Protein AF-A0A6A4H0E1-F1 (afdb_monomer_lite)

Sequence (104 aa):
MNYLGFGNAKPEGHKAHGHLGHFPYMIDLSNRTADVPGDGDTDIVYTRAEDVGRFVAAATQLKVWEEYNDMAGEAMTINQAIRLCEDVCGECQTFCFPYFGNLI

InterPro domains:
  IPR036291 NAD(P)-binding domain superfamily [SSF51735] (33-91)

Organism: NCBI:txid1447944

Radius of gyration: 16.06 Å; chains: 1; bounding box: 36×30×42 Å

Foldseek 3Di:
DADAQQDDPDVVRCCVVPPDDRCHDAADLPQLEGEAEAPQFDKDFYDYPVNVVVQVVVQVVDPDRDPDDDDGDDIGTSVVVSVVSCVVRNHGHYDYDDDPDPDD

Structure (mmCIF, N/CA/C/O backbone):
data_AF-A0A6A4H0E1-F1
#
_entry.id   AF-A0A6A4H0E1-F1
#
loop_
_atom_site.group_PDB
_atom_site.id
_atom_site.type_symbol
_atom_site.label_atom_id
_atom_site.label_alt_id
_atom_site.label_comp_id
_atom_site.label_asym_id
_atom_site.label_entity_id
_atom_site.label_seq_id
_atom_site.pdbx_PDB_ins_code
_atom_site.Cartn_x
_atom_site.Cartn_y
_atom_site.Cartn_z
_atom_site.occupancy
_atom_site.B_iso_or_equiv
_atom_site.auth_seq_id
_atom_site.auth_comp_id
_atom_site.auth_asym_id
_atom_site.auth_atom_id
_atom_site.pdbx_PDB_model_num
ATOM 1 N N . MET A 1 1 ? -2.916 3.618 -7.838 1.00 32.16 1 MET A N 1
ATOM 2 C CA . MET A 1 1 ? -2.446 4.465 -6.716 1.00 32.16 1 MET A CA 1
ATOM 3 C C . MET A 1 1 ? -1.836 3.538 -5.684 1.00 32.16 1 MET A C 1
ATOM 5 O O . MET A 1 1 ? -2.567 2.749 -5.108 1.00 32.16 1 MET A O 1
ATOM 9 N N . ASN A 1 2 ? -0.513 3.565 -5.511 1.00 32.53 2 ASN A N 1
ATOM 10 C CA . ASN A 1 2 ? 0.150 2.756 -4.488 1.00 32.53 2 ASN A CA 1
ATOM 11 C C . ASN A 1 2 ? 0.042 3.499 -3.155 1.00 32.53 2 ASN A C 1
ATOM 13 O O . ASN A 1 2 ? 0.706 4.517 -2.961 1.00 32.53 2 ASN A O 1
ATOM 17 N N . TYR A 1 3 ? -0.830 3.029 -2.266 1.00 44.12 3 TYR A N 1
ATOM 18 C CA . TYR A 1 3 ? -0.955 3.594 -0.928 1.00 44.12 3 TYR A CA 1
ATOM 19 C C . TYR A 1 3 ? 0.211 3.111 -0.063 1.00 44.12 3 TYR A C 1
ATOM 21 O O . TYR A 1 3 ? 0.369 1.917 0.188 1.00 44.12 3 TYR A O 1
ATOM 29 N N . LEU A 1 4 ? 1.043 4.051 0.387 1.00 46.22 4 LEU A N 1
ATOM 30 C CA . LEU A 1 4 ? 2.044 3.803 1.420 1.00 46.22 4 LEU A CA 1
ATOM 31 C C . LEU A 1 4 ? 1.310 3.514 2.732 1.00 46.22 4 LEU A C 1
ATOM 33 O O . LEU A 1 4 ? 0.853 4.426 3.417 1.00 46.22 4 LEU A O 1
ATOM 37 N N . GLY A 1 5 ? 1.173 2.232 3.066 1.00 49.41 5 GLY A N 1
ATOM 38 C CA . GLY A 1 5 ? 0.723 1.811 4.385 1.00 49.41 5 GLY A CA 1
ATOM 39 C C . GLY A 1 5 ? 1.760 2.213 5.430 1.00 49.41 5 GLY A C 1
ATOM 40 O O . GLY A 1 5 ? 2.816 1.589 5.539 1.00 49.41 5 GLY A O 1
ATOM 41 N N . PHE A 1 6 ? 1.476 3.260 6.202 1.00 51.59 6 PHE A N 1
ATOM 42 C CA . PHE A 1 6 ? 2.237 3.574 7.406 1.00 51.59 6 PHE A CA 1
ATOM 43 C C . PHE A 1 6 ? 1.927 2.493 8.446 1.00 51.59 6 PHE A C 1
ATOM 45 O O . PHE A 1 6 ? 0.848 2.476 9.024 1.00 51.59 6 PHE A O 1
ATOM 52 N N . GLY A 1 7 ? 2.840 1.544 8.652 1.00 50.94 7 GLY A N 1
ATOM 53 C CA . GLY A 1 7 ? 2.549 0.409 9.529 1.00 50.94 7 GLY A CA 1
ATOM 54 C C . GLY A 1 7 ? 3.749 -0.491 9.767 1.00 50.94 7 GLY A C 1
ATOM 55 O O . GLY A 1 7 ? 3.735 -1.663 9.408 1.00 50.94 7 GLY A O 1
ATOM 56 N N . ASN A 1 8 ? 4.817 0.043 10.362 1.00 50.94 8 ASN A N 1
ATOM 57 C CA . ASN A 1 8 ? 5.912 -0.798 10.838 1.00 50.94 8 ASN A CA 1
ATOM 58 C C . ASN A 1 8 ? 5.669 -1.168 12.307 1.00 50.94 8 ASN A C 1
ATOM 60 O O . ASN A 1 8 ? 5.915 -0.358 13.198 1.00 50.94 8 ASN A O 1
ATOM 64 N N . ALA A 1 9 ? 5.211 -2.401 12.543 1.00 51.28 9 ALA A N 1
ATOM 65 C CA . ALA A 1 9 ? 4.877 -2.927 13.871 1.00 51.28 9 ALA A CA 1
ATOM 66 C C . ALA A 1 9 ? 6.096 -3.196 14.779 1.00 51.28 9 ALA A C 1
ATOM 68 O O . ALA A 1 9 ? 5.937 -3.609 15.928 1.00 51.28 9 ALA A O 1
ATOM 69 N N . LYS A 1 10 ? 7.329 -3.009 14.287 1.00 55.59 10 LYS A N 1
ATOM 70 C CA . LYS A 1 10 ? 8.532 -3.176 15.113 1.00 55.59 10 LYS A CA 1
ATOM 71 C C . LYS A 1 10 ? 8.658 -2.030 16.126 1.00 55.59 10 LYS A C 1
ATOM 73 O O . LYS A 1 10 ? 8.292 -0.897 15.803 1.00 55.59 10 LYS A O 1
ATOM 78 N N . PRO A 1 11 ? 9.262 -2.275 17.307 1.00 56.75 11 PRO A N 1
ATOM 79 C CA . PRO A 1 11 ? 9.717 -1.194 18.175 1.00 56.75 11 PRO A CA 1
ATOM 80 C C . PRO A 1 11 ? 10.573 -0.220 17.361 1.00 56.75 11 PRO A C 1
ATOM 82 O O . PRO A 1 11 ? 11.450 -0.652 16.614 1.00 56.75 11 PRO A O 1
ATOM 85 N N . GLU A 1 12 ? 10.289 1.079 17.466 1.00 63.50 12 GLU A N 1
ATOM 86 C CA . GLU A 1 12 ? 10.940 2.133 16.672 1.00 63.50 12 GLU A CA 1
ATOM 87 C C . GLU A 1 12 ? 10.679 2.090 15.155 1.00 63.50 12 GLU A C 1
ATOM 89 O O . GLU A 1 12 ? 11.351 2.782 14.394 1.00 63.50 12 GLU A O 1
ATOM 94 N N . GLY A 1 13 ? 9.690 1.324 14.687 1.00 60.84 13 GLY A N 1
ATOM 95 C CA . GLY A 1 13 ? 9.383 1.188 13.263 1.00 60.84 13 GLY A CA 1
ATOM 96 C C . GLY A 1 13 ? 9.053 2.510 12.562 1.00 60.84 13 GLY A C 1
ATOM 97 O O . GLY A 1 13 ? 9.368 2.681 11.384 1.00 60.84 13 GLY A O 1
ATOM 98 N N . HIS A 1 14 ? 8.518 3.474 13.314 1.00 60.09 14 HIS A N 1
ATOM 99 C CA . HIS A 1 14 ? 8.282 4.851 12.882 1.00 60.09 14 HIS A CA 1
ATOM 100 C C . HIS A 1 14 ? 9.566 5.582 12.446 1.00 60.09 14 HIS A C 1
ATOM 102 O O . HIS A 1 14 ? 9.503 6.441 11.570 1.00 60.09 14 HIS A O 1
ATOM 108 N N . LYS A 1 15 ? 10.747 5.216 12.977 1.00 64.62 15 LYS A N 1
ATOM 109 C CA . LYS A 1 15 ? 12.033 5.826 12.589 1.00 64.62 15 LYS A CA 1
ATOM 110 C C . LYS A 1 15 ? 12.400 5.574 11.132 1.00 64.62 15 LYS A C 1
ATOM 112 O O . LYS A 1 15 ? 13.141 6.369 10.561 1.00 64.62 15 LYS A O 1
ATOM 117 N N . ALA A 1 16 ? 11.870 4.513 10.517 1.00 62.88 16 ALA A N 1
ATOM 118 C CA . ALA A 1 16 ? 12.045 4.270 9.085 1.00 62.88 16 ALA A CA 1
ATOM 119 C C . ALA A 1 16 ? 11.481 5.419 8.229 1.00 62.88 16 ALA A C 1
ATOM 121 O O . ALA A 1 16 ? 11.934 5.621 7.107 1.00 62.88 16 ALA A O 1
ATOM 122 N N . HIS A 1 17 ? 10.540 6.199 8.769 1.00 60.97 17 HIS A N 1
ATOM 123 C CA . HIS A 1 17 ? 9.950 7.357 8.102 1.00 60.97 17 HIS A CA 1
ATOM 124 C C . HIS A 1 17 ? 10.600 8.695 8.515 1.00 60.97 17 HIS A C 1
ATOM 126 O O . HIS A 1 17 ? 10.171 9.760 8.072 1.00 60.97 17 HIS A O 1
ATOM 132 N N . GLY A 1 18 ? 11.663 8.674 9.330 1.00 68.88 18 GLY A N 1
ATOM 133 C CA . GLY A 1 18 ? 12.388 9.875 9.749 1.00 68.88 18 GLY A CA 1
ATOM 134 C C . GLY A 1 18 ? 11.501 10.870 10.508 1.00 68.88 18 GLY A C 1
ATOM 135 O O . GLY A 1 18 ? 11.004 10.558 11.584 1.00 68.88 18 GLY A O 1
ATOM 136 N N . HIS A 1 19 ? 11.329 12.075 9.950 1.00 67.06 19 HIS A N 1
ATOM 137 C CA . HIS A 1 19 ? 10.484 13.144 10.511 1.00 67.06 19 HIS A CA 1
ATOM 138 C C . HIS A 1 19 ? 9.031 13.111 10.005 1.00 67.06 19 HIS A C 1
ATOM 140 O O . HIS A 1 19 ? 8.259 14.020 10.308 1.00 67.06 19 HIS A O 1
ATOM 146 N N . LEU A 1 20 ? 8.647 12.107 9.213 1.00 60.97 20 LEU A N 1
ATOM 147 C CA . LEU A 1 20 ? 7.255 11.925 8.814 1.00 60.97 20 LEU A CA 1
ATOM 148 C C . LEU A 1 20 ? 6.496 11.319 9.998 1.00 60.97 20 LEU A C 1
ATOM 150 O O . LEU A 1 20 ? 6.800 10.210 10.442 1.00 60.97 20 LEU A O 1
ATOM 154 N N . GLY A 1 21 ? 5.536 12.075 10.532 1.00 61.59 21 GLY A N 1
ATOM 155 C CA . GLY A 1 21 ? 4.679 11.618 11.622 1.00 61.59 21 GLY A CA 1
ATOM 156 C C . GLY A 1 21 ? 3.919 10.341 11.255 1.00 61.59 21 GLY A C 1
ATOM 157 O O . GLY A 1 21 ? 3.667 10.066 10.082 1.00 61.59 21 GLY A O 1
ATOM 158 N N . HIS A 1 22 ? 3.550 9.555 12.268 1.00 65.25 22 HIS A N 1
ATOM 159 C CA . HIS A 1 22 ? 2.650 8.422 12.076 1.00 65.25 22 HIS A CA 1
ATOM 160 C C . HIS A 1 22 ? 1.317 8.935 11.519 1.00 65.25 22 HIS A C 1
ATOM 162 O O . HIS A 1 22 ? 0.637 9.717 12.182 1.00 65.25 22 HIS A O 1
ATOM 168 N N . PHE A 1 23 ? 0.970 8.516 10.303 1.00 68.44 23 PHE A N 1
ATOM 169 C CA . PHE A 1 23 ? -0.236 8.957 9.612 1.00 68.44 23 PHE A CA 1
ATOM 170 C C . PHE A 1 23 ? -1.034 7.737 9.135 1.00 68.44 23 PHE A C 1
ATOM 172 O O . PHE A 1 23 ? -0.853 7.278 8.006 1.00 68.44 23 PHE A O 1
ATOM 179 N N . PRO A 1 24 ? -1.871 7.150 10.003 1.00 70.25 24 PRO A N 1
ATOM 180 C CA . PRO A 1 24 ? -2.734 6.051 9.609 1.00 70.25 24 PRO A CA 1
ATOM 181 C C . PRO A 1 24 ? -3.828 6.618 8.703 1.00 70.25 24 PRO A C 1
ATOM 183 O O . PRO A 1 24 ? -4.644 7.420 9.140 1.00 70.25 24 PRO A O 1
ATOM 186 N N . TYR A 1 25 ? -3.789 6.269 7.416 1.00 72.25 25 TYR A N 1
ATOM 187 C CA . TYR A 1 25 ? -4.620 6.951 6.423 1.00 72.25 25 TYR A CA 1
ATOM 188 C C . TYR A 1 25 ? -6.072 6.466 6.390 1.00 72.25 25 TYR A C 1
ATOM 190 O O . TYR A 1 25 ? -6.985 7.276 6.334 1.00 72.25 25 TYR A O 1
ATOM 198 N N . MET A 1 26 ? -6.276 5.147 6.385 1.00 80.88 26 MET A N 1
ATOM 199 C CA . MET A 1 26 ? -7.612 4.533 6.344 1.00 80.88 26 MET A CA 1
ATOM 200 C C . MET A 1 26 ? -7.832 3.548 7.483 1.00 80.88 26 MET A C 1
ATOM 202 O O . MET A 1 26 ? -8.960 3.366 7.908 1.00 80.88 26 MET A O 1
ATOM 206 N N . ILE A 1 27 ? -6.784 2.879 7.966 1.00 81.81 27 ILE A N 1
ATOM 207 C CA . ILE A 1 27 ? -6.889 1.920 9.066 1.00 81.81 27 ILE A CA 1
ATOM 208 C C . ILE A 1 27 ? -5.769 2.229 10.054 1.00 81.81 27 ILE A C 1
ATOM 210 O O . ILE A 1 27 ? -4.587 2.098 9.731 1.00 81.81 27 ILE A O 1
ATOM 214 N N . ASP A 1 28 ? -6.146 2.650 11.256 1.00 81.75 28 ASP A N 1
ATOM 215 C CA . ASP A 1 28 ? -5.256 2.794 12.398 1.00 81.75 28 ASP A CA 1
ATOM 216 C C . ASP A 1 28 ? -5.353 1.542 13.268 1.00 81.75 28 ASP A C 1
ATOM 218 O O . ASP A 1 28 ? -6.230 1.409 14.121 1.00 81.75 28 ASP A O 1
ATOM 222 N N . LEU A 1 29 ? -4.418 0.615 13.071 1.00 77.06 29 LEU A N 1
ATOM 223 C CA . LEU A 1 29 ? -4.347 -0.616 13.859 1.00 77.06 29 LEU A CA 1
ATOM 224 C C . LEU A 1 29 ? -4.030 -0.365 15.343 1.00 77.06 29 LEU A C 1
ATOM 226 O O . LEU A 1 29 ? -4.373 -1.194 16.185 1.00 77.06 29 LEU A O 1
ATOM 230 N N . SER A 1 30 ? -3.381 0.757 15.679 1.00 77.00 30 SER A N 1
ATOM 231 C CA . SER A 1 30 ? -3.003 1.071 17.065 1.00 77.00 30 SER A CA 1
ATOM 232 C C . SER A 1 30 ? -4.216 1.519 17.871 1.00 77.00 30 SER A C 1
ATOM 234 O O . SER A 1 30 ? -4.408 1.074 19.002 1.00 77.00 30 SER A O 1
ATOM 236 N N . ASN A 1 31 ? -5.042 2.374 17.267 1.00 80.31 31 ASN A N 1
ATOM 237 C CA . ASN A 1 31 ? -6.277 2.871 17.872 1.00 80.31 31 ASN A CA 1
ATOM 238 C C . ASN A 1 31 ? -7.500 2.005 17.543 1.00 80.31 31 ASN A C 1
ATOM 240 O O . ASN A 1 31 ? -8.563 2.221 18.119 1.00 80.31 31 ASN A O 1
ATOM 244 N N . ARG A 1 32 ? -7.341 1.009 16.660 1.00 82.56 32 ARG A N 1
ATOM 245 C CA . ARG A 1 32 ? -8.410 0.147 16.137 1.00 82.56 32 ARG A CA 1
ATOM 246 C C . ARG A 1 32 ? -9.537 0.966 15.526 1.00 82.56 32 ARG A C 1
ATOM 248 O O . ARG A 1 32 ? -10.706 0.724 15.808 1.00 82.56 32 ARG A O 1
ATOM 255 N N . THR A 1 33 ? -9.177 1.951 14.712 1.00 84.88 33 THR A N 1
ATOM 256 C CA . THR A 1 33 ? -10.135 2.798 14.000 1.00 84.88 33 THR A CA 1
ATOM 257 C C . THR A 1 33 ? -9.950 2.668 12.498 1.00 84.88 33 THR A C 1
ATOM 259 O O . THR A 1 33 ? -8.829 2.479 12.027 1.00 84.88 33 THR A O 1
ATOM 262 N N . ALA A 1 34 ? -11.032 2.782 11.736 1.00 86.62 34 ALA A N 1
ATOM 263 C CA . ALA A 1 34 ? -10.981 2.789 10.281 1.00 86.62 34 ALA A CA 1
ATOM 264 C C . ALA A 1 34 ? -11.814 3.933 9.699 1.00 86.62 34 ALA A C 1
ATOM 266 O O . ALA A 1 34 ? -12.979 4.085 10.055 1.00 86.62 34 ALA A O 1
ATOM 267 N N . ASP A 1 35 ? -11.227 4.690 8.777 1.00 87.12 35 ASP A N 1
ATOM 268 C CA . ASP A 1 35 ? -11.866 5.764 8.026 1.00 87.12 35 ASP A CA 1
ATOM 269 C C . ASP A 1 35 ? -12.227 5.243 6.627 1.00 87.12 35 ASP A C 1
ATOM 271 O O . ASP A 1 35 ? -11.356 4.978 5.792 1.00 87.12 35 ASP A O 1
ATOM 275 N N . VAL A 1 36 ? -13.526 5.071 6.369 1.00 88.75 36 VAL A N 1
ATOM 276 C CA . VAL A 1 36 ? -14.047 4.449 5.143 1.00 88.75 36 VAL A CA 1
ATOM 277 C C . VAL A 1 36 ? -14.576 5.521 4.182 1.00 88.75 36 VAL A C 1
ATOM 279 O O . VAL A 1 36 ? -15.598 6.150 4.476 1.00 88.75 36 VAL A O 1
ATOM 282 N N . PRO A 1 37 ? -13.923 5.754 3.027 1.00 84.31 37 PRO A N 1
ATOM 283 C CA . PRO A 1 37 ? -14.473 6.576 1.955 1.00 84.31 37 PRO A CA 1
ATOM 284 C C . PRO A 1 37 ? -15.681 5.899 1.296 1.00 84.31 37 PRO A C 1
ATOM 286 O O . PRO A 1 37 ? -15.577 4.784 0.784 1.00 84.31 37 PRO A O 1
ATOM 289 N N . GLY A 1 38 ? -16.813 6.604 1.236 1.00 87.75 38 GLY A N 1
ATOM 290 C CA . GLY A 1 38 ? -18.025 6.093 0.588 1.00 87.75 38 GLY A CA 1
ATOM 291 C C . GLY A 1 38 ? -18.641 4.910 1.342 1.00 87.75 38 GLY A C 1
ATOM 292 O O . GLY A 1 38 ? -18.838 4.990 2.553 1.00 87.75 38 GLY A O 1
ATOM 293 N N . ASP A 1 39 ? -18.978 3.838 0.620 1.00 90.50 39 ASP A N 1
ATOM 294 C CA . ASP A 1 39 ? -19.517 2.585 1.178 1.00 90.50 39 ASP A CA 1
ATOM 295 C C . ASP A 1 39 ? -18.435 1.535 1.495 1.00 90.50 39 ASP A C 1
ATOM 297 O O . ASP A 1 39 ? -18.713 0.539 2.162 1.00 90.50 39 ASP A O 1
ATOM 301 N N . GLY A 1 40 ? -17.192 1.771 1.062 1.00 89.94 40 GLY A N 1
ATOM 302 C CA . GLY A 1 40 ? -16.068 0.863 1.276 1.00 89.94 40 GLY A CA 1
ATOM 303 C C . GLY A 1 40 ? -1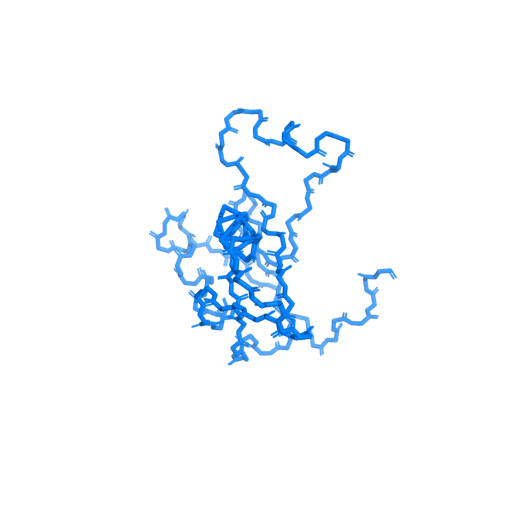6.078 -0.397 0.408 1.00 89.94 40 GLY A C 1
ATOM 304 O O . GLY A 1 40 ? -15.214 -1.243 0.632 1.00 89.94 40 GLY A O 1
ATOM 305 N N . ASP A 1 41 ? -16.991 -0.515 -0.565 1.00 93.94 41 ASP A N 1
ATOM 306 C CA . ASP A 1 41 ? -17.183 -1.711 -1.408 1.00 93.94 41 ASP A CA 1
ATOM 307 C C . ASP A 1 41 ? -16.483 -1.621 -2.775 1.00 93.94 41 ASP A C 1
ATOM 309 O O . ASP A 1 41 ? -16.526 -2.555 -3.575 1.00 93.94 41 ASP A O 1
ATOM 313 N N . THR A 1 42 ? -15.807 -0.505 -3.057 1.00 90.94 42 THR A N 1
ATOM 314 C CA . THR A 1 42 ? -14.961 -0.376 -4.251 1.00 90.94 42 THR A CA 1
ATOM 315 C C . THR A 1 42 ? -13.624 -1.084 -4.040 1.00 90.94 42 THR A C 1
ATOM 317 O O . THR A 1 42 ? -12.977 -0.897 -3.008 1.00 90.94 42 THR A O 1
ATOM 320 N N . ASP A 1 43 ? -13.187 -1.855 -5.038 1.00 90.62 43 ASP A N 1
ATOM 321 C CA . ASP A 1 43 ? -11.886 -2.523 -5.011 1.00 90.62 43 ASP A CA 1
ATOM 322 C C . ASP A 1 43 ? -10.725 -1.521 -5.015 1.00 90.62 43 ASP A C 1
ATOM 324 O O . ASP A 1 43 ? -10.662 -0.585 -5.819 1.00 90.62 43 ASP A O 1
ATOM 328 N N . ILE A 1 44 ? -9.765 -1.769 -4.128 1.00 88.12 44 ILE A N 1
ATOM 329 C CA . ILE A 1 44 ? -8.504 -1.047 -4.010 1.00 88.12 44 ILE A CA 1
ATOM 330 C C . ILE A 1 44 ? -7.361 -2.054 -4.119 1.00 88.12 44 ILE A C 1
ATOM 332 O O . ILE A 1 44 ? -7.426 -3.173 -3.614 1.00 88.12 44 ILE A O 1
ATOM 336 N N . VAL A 1 45 ? -6.288 -1.641 -4.790 1.00 90.00 45 VAL A N 1
ATOM 337 C CA . VAL A 1 45 ? -5.059 -2.427 -4.872 1.00 90.00 45 VAL A CA 1
ATOM 338 C C . VAL A 1 45 ? -4.127 -2.029 -3.730 1.00 90.00 45 VAL A C 1
ATOM 340 O O . VAL A 1 45 ? -3.618 -0.906 -3.688 1.00 90.00 45 VAL A O 1
ATOM 343 N N . TYR A 1 46 ? -3.882 -2.969 -2.823 1.00 85.50 46 TYR A N 1
ATOM 344 C CA . TYR A 1 46 ? -2.933 -2.850 -1.726 1.00 85.50 46 TYR A CA 1
ATOM 345 C C . TYR A 1 46 ? -1.605 -3.485 -2.125 1.00 85.50 46 TYR A C 1
ATOM 347 O O . TYR A 1 46 ? -1.511 -4.686 -2.377 1.00 85.50 46 TYR A O 1
ATOM 355 N N . THR A 1 47 ? -0.548 -2.679 -2.137 1.00 84.75 47 THR A N 1
ATOM 3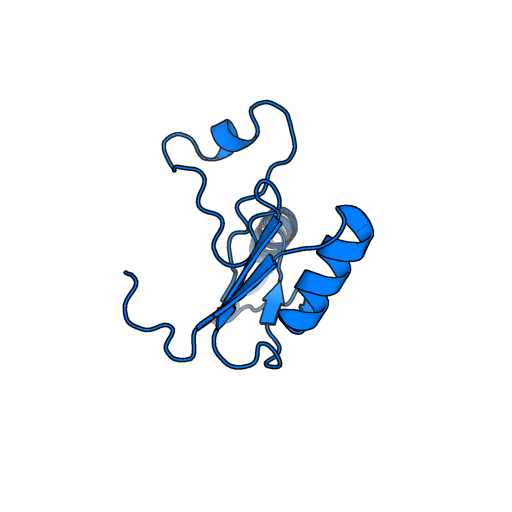56 C CA . THR A 1 47 ? 0.797 -3.139 -2.483 1.00 84.75 47 THR A CA 1
ATOM 357 C C . THR A 1 47 ? 1.742 -2.824 -1.339 1.00 84.75 47 THR A C 1
ATOM 359 O O . THR A 1 47 ? 1.882 -1.668 -0.938 1.00 84.75 47 THR A O 1
ATOM 362 N N . ARG A 1 48 ? 2.429 -3.844 -0.820 1.00 81.69 48 ARG A N 1
ATOM 363 C CA . ARG A 1 48 ? 3.470 -3.630 0.189 1.00 81.69 48 ARG A CA 1
ATOM 364 C C . ARG A 1 48 ? 4.669 -2.912 -0.423 1.00 81.69 48 ARG A C 1
ATOM 366 O O . ARG A 1 48 ? 5.046 -3.178 -1.566 1.00 81.69 48 ARG A O 1
ATOM 373 N N . ALA A 1 49 ? 5.313 -2.049 0.357 1.00 79.81 49 ALA A N 1
ATOM 374 C CA . ALA A 1 49 ? 6.456 -1.266 -0.107 1.00 79.81 49 ALA A CA 1
ATOM 375 C C . ALA A 1 49 ? 7.620 -2.151 -0.597 1.00 79.81 49 ALA A C 1
ATOM 377 O O . ALA A 1 49 ? 8.299 -1.808 -1.565 1.00 79.81 49 ALA A O 1
ATOM 378 N N . GLU A 1 50 ? 7.829 -3.317 0.017 1.00 82.00 50 GLU A N 1
ATOM 379 C CA . GLU A 1 50 ? 8.859 -4.272 -0.397 1.00 82.00 50 GLU A CA 1
ATOM 380 C C . GLU A 1 50 ? 8.583 -4.850 -1.788 1.00 82.00 50 GLU A C 1
ATOM 382 O O . GLU A 1 50 ? 9.516 -5.060 -2.565 1.00 82.00 50 GLU A O 1
ATOM 387 N N . ASP A 1 51 ? 7.312 -5.090 -2.115 1.00 86.38 51 ASP A N 1
ATOM 388 C CA . ASP A 1 51 ? 6.913 -5.616 -3.417 1.00 86.38 51 ASP A CA 1
ATOM 389 C C . ASP A 1 51 ? 7.047 -4.536 -4.505 1.00 86.38 51 ASP A C 1
ATOM 391 O O . ASP A 1 51 ? 7.509 -4.846 -5.603 1.00 86.38 51 ASP A O 1
ATOM 395 N N . VAL A 1 52 ? 6.802 -3.257 -4.176 1.00 87.00 52 VAL A N 1
ATOM 396 C CA . VAL A 1 52 ? 7.160 -2.121 -5.053 1.00 87.00 52 VAL A CA 1
ATOM 397 C C . VAL A 1 52 ? 8.669 -2.080 -5.300 1.00 87.00 52 VAL A C 1
ATOM 399 O O . VAL A 1 52 ? 9.108 -1.970 -6.442 1.00 87.00 52 VAL A O 1
ATOM 402 N N . GLY A 1 53 ? 9.485 -2.214 -4.250 1.00 89.06 53 GLY A N 1
ATOM 403 C CA . GLY A 1 53 ? 10.944 -2.224 -4.380 1.00 89.06 53 GLY A CA 1
ATOM 404 C C . GLY A 1 53 ? 11.451 -3.356 -5.279 1.00 89.06 53 GLY A C 1
ATOM 405 O O . GLY A 1 53 ? 12.317 -3.134 -6.125 1.00 89.06 53 GLY A O 1
ATOM 406 N N . ARG A 1 54 ? 10.876 -4.559 -5.150 1.00 91.00 54 ARG A N 1
ATOM 407 C CA . ARG A 1 54 ? 11.175 -5.705 -6.027 1.00 91.00 54 ARG A CA 1
ATOM 408 C C . ARG A 1 54 ? 10.765 -5.446 -7.470 1.00 91.00 54 ARG A C 1
ATOM 410 O O . ARG A 1 54 ? 11.543 -5.748 -8.370 1.00 91.00 54 ARG A O 1
ATOM 417 N N . PHE A 1 55 ? 9.577 -4.885 -7.680 1.00 92.62 55 PHE A N 1
ATOM 418 C CA . PHE A 1 55 ? 9.091 -4.527 -9.007 1.00 92.62 55 PHE A CA 1
ATOM 419 C C . PHE A 1 55 ? 10.020 -3.518 -9.684 1.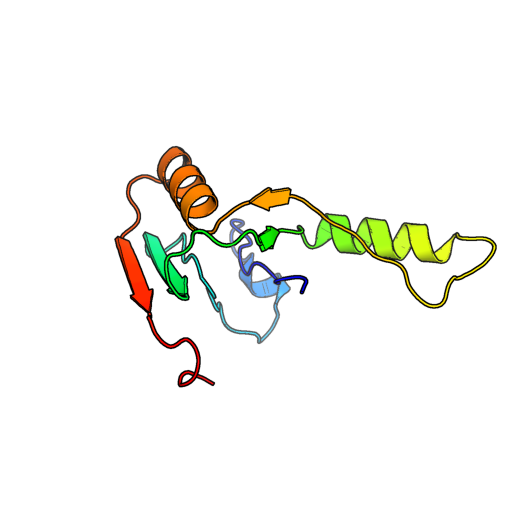00 92.62 55 PHE A C 1
ATOM 421 O O . PHE A 1 55 ? 10.480 -3.768 -10.793 1.00 92.62 55 PHE A O 1
ATOM 428 N N . VAL A 1 56 ? 10.383 -2.434 -8.993 1.00 92.94 56 VAL A N 1
ATOM 429 C CA . VAL A 1 56 ? 11.311 -1.420 -9.517 1.00 92.94 56 VAL A CA 1
ATOM 430 C C . VAL A 1 56 ? 12.685 -2.031 -9.795 1.00 92.94 56 VAL A C 1
ATOM 432 O O . VAL A 1 56 ? 13.242 -1.819 -10.869 1.00 92.94 56 VAL A O 1
ATOM 435 N N . ALA A 1 57 ? 13.223 -2.840 -8.878 1.00 95.62 57 ALA A N 1
ATOM 436 C CA . ALA A 1 57 ? 14.499 -3.518 -9.093 1.00 95.62 57 ALA A CA 1
ATOM 437 C C . ALA A 1 57 ? 14.460 -4.418 -10.341 1.00 95.62 57 ALA A C 1
ATOM 439 O O . ALA A 1 57 ? 15.371 -4.352 -11.163 1.00 95.62 57 ALA A O 1
ATOM 440 N N . ALA A 1 58 ? 13.396 -5.202 -10.531 1.00 94.94 58 ALA A N 1
ATOM 441 C CA . ALA A 1 58 ? 13.219 -6.043 -11.714 1.00 94.94 58 ALA A CA 1
ATOM 442 C C . ALA A 1 58 ? 13.031 -5.218 -12.997 1.00 94.94 58 ALA A C 1
ATOM 444 O O . ALA A 1 58 ? 13.635 -5.542 -14.019 1.00 94.94 58 ALA A O 1
ATOM 445 N N . ALA A 1 59 ? 12.269 -4.122 -12.934 1.00 94.25 59 ALA A N 1
ATOM 446 C CA . ALA A 1 59 ? 12.057 -3.215 -14.057 1.00 94.25 59 ALA A CA 1
ATOM 447 C C . ALA A 1 59 ? 13.387 -2.647 -14.578 1.00 94.25 59 ALA A C 1
ATOM 449 O O . ALA A 1 59 ? 13.588 -2.558 -15.787 1.00 94.25 59 ALA A O 1
ATOM 450 N N . THR A 1 60 ? 14.354 -2.381 -13.688 1.00 95.25 60 THR A N 1
ATOM 451 C CA . THR A 1 60 ? 15.682 -1.907 -14.115 1.00 95.25 60 THR A CA 1
ATOM 452 C C . THR A 1 60 ? 16.481 -2.915 -14.942 1.00 95.25 60 THR A C 1
ATOM 454 O O . THR A 1 60 ? 17.425 -2.528 -15.626 1.00 95.25 60 THR A O 1
ATOM 457 N N . GLN A 1 61 ? 16.112 -4.199 -14.895 1.00 96.94 61 GLN A N 1
ATOM 458 C CA . GLN A 1 61 ? 16.790 -5.285 -15.605 1.00 96.94 61 GLN A CA 1
ATOM 459 C C . GLN A 1 61 ? 16.129 -5.631 -16.950 1.00 96.94 61 GLN A C 1
ATOM 461 O O . GLN A 1 61 ? 16.582 -6.546 -17.644 1.00 96.94 61 GLN A O 1
ATOM 466 N N . LEU A 1 62 ? 15.060 -4.927 -17.339 1.00 95.62 62 LEU A N 1
ATOM 467 C CA . LEU A 1 62 ? 14.410 -5.130 -18.630 1.00 95.62 62 LEU A CA 1
ATOM 468 C C . LEU A 1 62 ? 15.321 -4.677 -19.778 1.00 95.62 62 LEU A C 1
ATOM 470 O O . LEU A 1 62 ? 15.948 -3.621 -19.722 1.00 95.62 62 LEU A O 1
ATOM 474 N N . LYS A 1 63 ? 15.364 -5.470 -20.857 1.00 96.44 63 LYS A N 1
ATOM 475 C CA . LYS A 1 63 ? 16.137 -5.138 -22.071 1.00 96.44 63 LYS A CA 1
ATOM 476 C C . LYS A 1 63 ? 15.570 -3.934 -22.825 1.00 96.44 63 LYS A C 1
ATOM 478 O O . LYS A 1 63 ? 16.313 -3.241 -23.510 1.00 96.44 63 LYS A O 1
ATOM 483 N N . VAL A 1 64 ? 14.259 -3.735 -22.727 1.00 95.06 64 VAL A N 1
ATOM 484 C CA . VAL A 1 64 ? 13.503 -2.630 -23.316 1.00 95.06 64 VAL A CA 1
ATOM 485 C C . VAL A 1 64 ? 12.583 -2.107 -22.225 1.00 95.06 64 VAL A C 1
ATOM 487 O O . VAL A 1 64 ? 11.967 -2.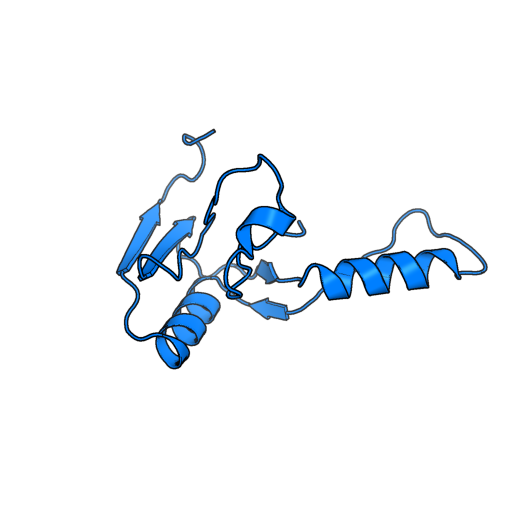902 -21.517 1.00 95.06 64 VAL A O 1
ATOM 490 N N . TRP A 1 65 ? 12.539 -0.791 -22.055 1.00 94.31 65 TRP A N 1
ATOM 491 C CA . TRP A 1 65 ? 11.662 -0.142 -21.090 1.00 94.31 65 TRP A CA 1
ATOM 492 C C . TRP A 1 65 ? 10.463 0.422 -21.836 1.00 94.31 65 TRP A C 1
ATOM 494 O O . TRP A 1 65 ? 10.593 1.402 -22.568 1.00 94.31 65 TRP A O 1
ATOM 504 N N . GLU A 1 66 ? 9.316 -0.223 -21.656 1.00 91.25 66 GLU A N 1
ATOM 505 C CA . GLU A 1 66 ? 8.039 0.302 -22.129 1.00 91.25 66 GLU A CA 1
ATOM 506 C C . GLU A 1 66 ? 7.707 1.612 -21.400 1.00 91.25 66 GLU A C 1
ATOM 508 O O . GLU A 1 66 ? 8.107 1.812 -20.249 1.00 91.25 66 GLU A O 1
ATOM 513 N N . GLU A 1 67 ? 6.955 2.496 -22.059 1.00 92.75 67 GLU A N 1
ATOM 514 C CA . GLU A 1 67 ? 6.531 3.782 -21.484 1.00 92.75 67 GLU A CA 1
ATOM 515 C C . GLU A 1 67 ? 5.718 3.597 -20.193 1.00 92.75 67 GLU A C 1
ATOM 517 O O . GLU A 1 67 ? 5.838 4.384 -19.253 1.00 92.75 67 GLU A O 1
ATOM 522 N N . TYR A 1 68 ? 4.941 2.514 -20.125 1.00 91.75 68 TYR A N 1
ATOM 523 C CA . TYR A 1 68 ? 4.110 2.176 -18.981 1.00 91.75 68 TYR A CA 1
ATOM 524 C C . TYR A 1 68 ? 4.467 0.790 -18.456 1.00 91.75 68 TYR A C 1
ATOM 526 O O . TYR A 1 68 ? 4.458 -0.194 -19.192 1.00 91.75 68 TYR A O 1
ATOM 534 N N . ASN A 1 69 ? 4.735 0.717 -17.155 1.00 89.31 69 ASN A N 1
ATOM 535 C CA . ASN A 1 69 ? 4.858 -0.531 -16.417 1.00 89.31 69 ASN A CA 1
ATOM 536 C C . ASN A 1 69 ? 3.917 -0.437 -15.219 1.00 89.31 69 ASN A C 1
ATOM 538 O O . ASN A 1 69 ? 3.953 0.558 -14.494 1.00 89.31 69 ASN A O 1
ATOM 542 N N . ASP A 1 70 ? 3.085 -1.454 -15.024 1.00 90.00 70 ASP A N 1
ATOM 543 C CA . ASP A 1 70 ? 2.097 -1.478 -13.949 1.00 90.00 70 ASP A CA 1
ATOM 544 C C . ASP A 1 70 ? 2.289 -2.708 -13.062 1.00 90.00 70 ASP A C 1
ATOM 546 O O . ASP A 1 70 ? 2.866 -3.719 -13.474 1.00 90.00 70 ASP A O 1
ATOM 550 N N . MET A 1 71 ? 1.811 -2.609 -11.828 1.00 88.50 71 MET A N 1
ATOM 551 C CA . MET A 1 71 ? 1.799 -3.702 -10.873 1.00 88.50 71 MET A CA 1
ATOM 552 C C . MET A 1 71 ? 0.534 -3.647 -10.028 1.00 88.50 71 MET A C 1
ATOM 554 O O . MET A 1 71 ? 0.088 -2.580 -9.613 1.00 88.50 71 MET A O 1
ATOM 558 N N . ALA A 1 72 ? 0.010 -4.821 -9.700 1.00 89.38 72 ALA A N 1
ATOM 559 C CA . ALA A 1 72 ? -1.039 -4.963 -8.712 1.00 89.38 72 ALA A CA 1
ATOM 560 C C . ALA A 1 72 ? -0.593 -5.950 -7.637 1.00 89.38 72 ALA A C 1
ATOM 562 O O . ALA A 1 72 ? -0.094 -7.031 -7.952 1.00 89.38 72 ALA A O 1
ATOM 563 N N . GLY A 1 73 ? -0.728 -5.541 -6.376 1.00 87.31 73 GLY A N 1
ATOM 564 C CA . GLY A 1 73 ? -0.607 -6.432 -5.231 1.00 87.31 73 GLY A CA 1
ATOM 565 C C . GLY A 1 73 ?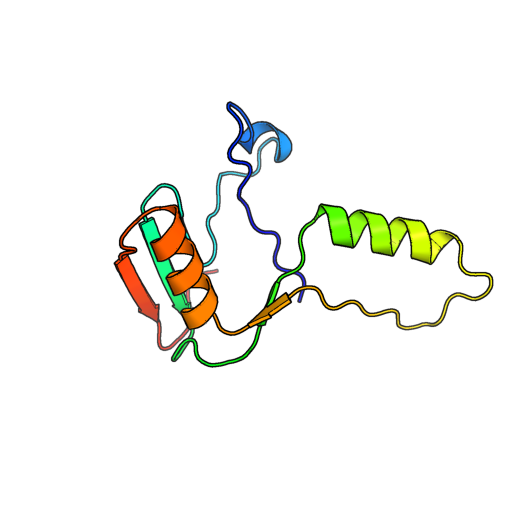 -1.916 -7.184 -4.993 1.00 87.31 73 GLY A C 1
ATOM 566 O O . GLY A 1 73 ? -2.405 -7.902 -5.861 1.00 87.31 73 GLY A O 1
ATOM 567 N N . GLU A 1 74 ? -2.488 -6.995 -3.811 1.00 89.88 74 GLU A N 1
ATOM 568 C CA . GLU A 1 74 ? -3.768 -7.575 -3.406 1.00 89.88 74 GLU A CA 1
ATOM 569 C C . GLU A 1 74 ? -4.915 -6.645 -3.831 1.00 89.88 74 GLU A C 1
ATOM 571 O O . GLU A 1 74 ? -4.918 -5.474 -3.457 1.00 89.88 74 GLU A O 1
ATOM 576 N N . ALA A 1 75 ? -5.886 -7.140 -4.598 1.00 91.88 75 ALA A N 1
ATOM 577 C CA . ALA A 1 75 ? -7.092 -6.387 -4.942 1.00 91.88 75 ALA A CA 1
ATOM 578 C C . ALA A 1 75 ? -8.229 -6.772 -3.990 1.00 91.88 75 ALA A C 1
ATOM 580 O O . ALA A 1 75 ? -8.671 -7.921 -3.993 1.00 91.88 75 ALA A O 1
ATOM 581 N N . MET A 1 76 ? -8.676 -5.826 -3.166 1.00 92.06 76 MET A N 1
ATOM 582 C CA . MET A 1 76 ? -9.798 -6.024 -2.250 1.00 92.06 76 MET A CA 1
ATOM 583 C C . MET A 1 76 ? -10.445 -4.704 -1.835 1.00 92.06 76 MET A C 1
ATOM 585 O O . MET A 1 76 ? -9.874 -3.626 -1.977 1.00 92.06 76 MET A O 1
ATOM 589 N N . THR A 1 77 ? -11.640 -4.799 -1.277 1.00 93.31 77 THR A N 1
ATOM 590 C CA . THR A 1 77 ? -12.391 -3.680 -0.702 1.00 93.31 77 THR A CA 1
ATOM 591 C C . THR A 1 77 ? -11.841 -3.264 0.667 1.00 93.31 77 THR A C 1
ATOM 593 O O . THR A 1 77 ? -11.249 -4.072 1.392 1.00 93.31 77 THR A O 1
ATOM 596 N N . ILE A 1 78 ? -12.105 -2.022 1.086 1.00 90.56 78 ILE A N 1
ATOM 597 C CA . ILE A 1 78 ? -11.757 -1.555 2.441 1.00 90.56 78 ILE A CA 1
ATOM 598 C C . ILE A 1 78 ? -12.498 -2.385 3.493 1.00 90.56 78 ILE A C 1
ATOM 600 O O . ILE A 1 78 ? -11.913 -2.766 4.504 1.00 90.56 78 ILE A O 1
ATOM 604 N N . ASN A 1 79 ? -13.753 -2.751 3.223 1.00 92.69 79 ASN A N 1
ATOM 605 C CA . ASN A 1 79 ? -14.540 -3.605 4.109 1.00 92.69 79 ASN A CA 1
ATOM 606 C C . ASN A 1 79 ? -13.906 -4.998 4.293 1.00 92.69 79 ASN A C 1
ATOM 608 O O . ASN A 1 79 ? -13.962 -5.565 5.385 1.00 92.69 79 ASN A O 1
ATOM 612 N N . GLN A 1 80 ? -13.284 -5.566 3.253 1.00 94.19 80 GLN A N 1
ATOM 613 C CA . GLN A 1 80 ? -12.506 -6.806 3.379 1.00 94.19 80 GLN A CA 1
ATOM 614 C C . GLN A 1 80 ? -11.227 -6.594 4.195 1.00 94.19 80 GLN A C 1
ATOM 616 O O . GLN A 1 80 ? -10.928 -7.419 5.056 1.00 94.19 80 GLN A O 1
ATOM 621 N N . ALA A 1 81 ? -10.512 -5.490 3.973 1.00 90.25 81 ALA A N 1
ATOM 622 C CA . ALA A 1 81 ? -9.313 -5.163 4.739 1.00 90.25 81 ALA A CA 1
ATOM 623 C C . ALA A 1 81 ? -9.613 -4.971 6.237 1.00 90.25 81 ALA A C 1
ATOM 625 O O . ALA A 1 81 ? -8.873 -5.485 7.073 1.00 90.25 81 ALA A O 1
ATOM 626 N N . ILE A 1 82 ? -10.720 -4.305 6.590 1.00 90.31 82 ILE A N 1
ATOM 627 C CA . ILE A 1 82 ? -11.164 -4.140 7.984 1.00 90.31 82 ILE A CA 1
ATOM 628 C C . ILE A 1 82 ? -11.424 -5.501 8.629 1.00 90.31 82 ILE A C 1
ATOM 630 O O . ILE A 1 82 ? -10.867 -5.769 9.688 1.00 90.31 82 ILE A O 1
ATOM 634 N N . ARG A 1 83 ? -12.167 -6.397 7.964 1.00 92.69 83 ARG A N 1
ATOM 635 C CA . ARG A 1 83 ? -12.417 -7.756 8.480 1.00 92.69 83 ARG A CA 1
ATOM 636 C C . ARG A 1 83 ? -11.125 -8.526 8.757 1.00 92.69 83 ARG A C 1
ATOM 638 O O . ARG A 1 83 ? -10.994 -9.153 9.800 1.00 92.69 83 ARG A O 1
ATOM 645 N N . LEU A 1 84 ? -10.139 -8.426 7.862 1.00 90.31 84 LEU A N 1
ATOM 646 C CA . LEU A 1 84 ? -8.821 -9.033 8.081 1.00 90.31 84 LEU A CA 1
ATOM 647 C C . LEU A 1 84 ? -8.102 -8.436 9.298 1.00 90.31 84 LEU A C 1
ATOM 649 O O . LEU A 1 84 ? -7.435 -9.155 10.039 1.00 90.31 84 LEU A O 1
ATOM 653 N N . CYS A 1 85 ? -8.224 -7.126 9.512 1.00 86.81 85 CYS A N 1
ATOM 654 C CA . CYS A 1 85 ? -7.654 -6.466 10.684 1.00 86.81 85 CYS A CA 1
ATOM 655 C C . CYS A 1 85 ? -8.355 -6.921 11.971 1.00 86.81 85 CYS A C 1
ATOM 657 O O . CYS A 1 85 ? -7.687 -7.168 12.974 1.00 86.81 85 CYS A O 1
ATOM 659 N N . GLU A 1 86 ? -9.675 -7.092 11.930 1.00 87.69 86 GLU A N 1
ATOM 660 C CA . GLU A 1 86 ? -10.477 -7.587 13.050 1.00 87.69 86 GLU A CA 1
ATOM 661 C C . GLU A 1 86 ? -10.127 -9.027 13.430 1.00 87.69 86 GLU A C 1
ATOM 663 O O . GLU A 1 86 ? -9.966 -9.324 14.615 1.00 87.69 86 GLU A O 1
ATOM 668 N N . ASP A 1 87 ? -9.906 -9.894 12.440 1.00 90.00 87 ASP A N 1
ATOM 669 C CA . ASP A 1 87 ? -9.487 -11.282 12.655 1.00 90.00 87 ASP A CA 1
ATOM 670 C C . ASP A 1 87 ? -8.124 -11.381 13.368 1.00 90.00 87 ASP A C 1
ATOM 672 O O . ASP A 1 87 ? -7.879 -12.312 14.139 1.00 90.00 87 ASP A O 1
ATOM 676 N N . VAL A 1 88 ? -7.223 -10.420 13.129 1.00 84.31 88 VAL A N 1
ATOM 677 C CA . VAL A 1 88 ? -5.860 -10.416 13.689 1.00 84.31 88 VAL A CA 1
ATOM 678 C C . VAL A 1 88 ? -5.773 -9.652 15.015 1.00 84.31 88 VAL A C 1
ATOM 680 O O . VAL A 1 88 ? -5.036 -10.063 15.915 1.00 84.31 88 VAL A O 1
ATOM 683 N N . CYS A 1 89 ? -6.484 -8.531 15.148 1.00 78.31 89 CYS A N 1
ATOM 684 C CA . CYS A 1 89 ? -6.312 -7.567 16.241 1.00 78.31 89 CYS A CA 1
ATOM 685 C C . CYS A 1 89 ? -7.541 -7.409 17.156 1.00 78.31 89 CYS A C 1
ATOM 687 O O . CYS A 1 89 ? -7.424 -6.781 18.217 1.00 78.31 89 CYS A O 1
ATOM 689 N N . GLY A 1 90 ? -8.686 -7.991 16.792 1.00 80.12 90 GLY A N 1
ATOM 690 C CA . GLY A 1 90 ? -9.986 -7.767 17.429 1.00 80.12 90 GLY A CA 1
ATOM 691 C C . GLY A 1 90 ? -10.753 -6.583 16.826 1.00 80.12 90 GLY A C 1
ATOM 692 O O . GLY A 1 90 ? -10.258 -5.906 15.931 1.00 80.12 90 GLY A O 1
ATOM 693 N N . GLU A 1 91 ? -11.964 -6.333 17.332 1.00 82.00 91 GLU A N 1
ATOM 694 C CA . GLU A 1 91 ? -12.927 -5.366 16.770 1.00 82.00 91 GLU A CA 1
ATOM 695 C C . GLU A 1 91 ? -12.321 -3.987 16.448 1.00 82.00 91 GLU A C 1
ATOM 697 O O . GLU A 1 91 ? -11.596 -3.406 17.268 1.00 82.00 91 GLU A O 1
ATOM 702 N N . CYS A 1 92 ? -12.659 -3.458 15.266 1.00 76.19 92 CYS A N 1
ATOM 703 C CA . CYS A 1 92 ? -12.237 -2.148 14.780 1.00 76.19 92 CYS A CA 1
ATOM 704 C C . CYS A 1 92 ? -13.432 -1.188 14.693 1.00 76.19 92 CYS A C 1
ATOM 706 O O . CYS A 1 92 ? -14.451 -1.458 14.060 1.00 76.19 92 CYS A O 1
ATOM 708 N N . GLN A 1 93 ? -13.306 -0.015 15.307 1.00 79.12 93 GLN A N 1
ATOM 709 C CA . GLN A 1 93 ? -14.310 1.035 15.227 1.00 79.12 93 GLN A CA 1
ATOM 710 C C . GLN A 1 93 ? -14.260 1.721 13.856 1.00 79.12 93 GLN A C 1
ATOM 712 O O . GLN A 1 93 ? -13.254 2.313 13.478 1.00 79.12 93 GLN A O 1
ATOM 717 N N . THR A 1 94 ? -15.366 1.676 13.119 1.00 76.81 94 THR A N 1
ATOM 718 C CA . THR A 1 94 ? -15.429 2.191 11.743 1.00 76.81 94 THR A CA 1
ATOM 719 C C . THR A 1 94 ? -16.139 3.548 11.671 1.00 76.81 94 THR A C 1
ATOM 721 O O . THR A 1 94 ? -17.216 3.721 12.244 1.00 76.81 94 THR A O 1
ATOM 724 N N . PHE A 1 95 ? -15.561 4.494 10.929 1.00 75.25 95 PHE A N 1
ATOM 725 C CA . PHE A 1 95 ? -16.092 5.823 10.631 1.00 75.25 95 PHE A CA 1
ATOM 726 C C . PHE A 1 95 ? -16.277 5.980 9.115 1.00 75.25 95 PHE A C 1
ATOM 728 O O . PHE A 1 95 ? -15.310 6.027 8.359 1.00 75.25 95 PHE A O 1
ATOM 735 N N . CYS A 1 96 ? -17.526 6.067 8.649 1.00 70.25 96 CYS A N 1
ATOM 736 C CA . CYS A 1 96 ? -17.820 6.245 7.224 1.00 70.25 96 CYS A CA 1
ATOM 737 C C . CYS A 1 96 ? -17.913 7.730 6.861 1.00 70.25 96 CYS A C 1
ATOM 739 O O . CYS A 1 96 ? -18.719 8.469 7.436 1.00 70.25 96 CYS A O 1
ATOM 741 N N . PHE A 1 97 ? -17.148 8.153 5.854 1.00 68.25 97 PHE A N 1
ATOM 742 C CA . PHE A 1 97 ? -17.168 9.517 5.336 1.00 68.2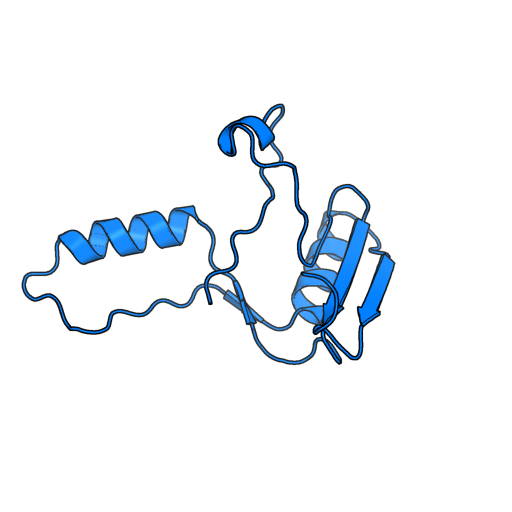5 97 PHE A CA 1
ATOM 743 C C . PHE A 1 97 ? -17.776 9.540 3.927 1.00 68.25 97 PHE A C 1
ATOM 745 O O . PHE A 1 97 ? -17.132 9.105 2.968 1.00 68.25 97 PHE A O 1
ATOM 752 N N . PRO A 1 98 ? -18.991 10.098 3.754 1.00 54.38 98 PRO A N 1
ATOM 753 C CA . PRO A 1 98 ? -19.644 10.156 2.445 1.00 54.38 98 PRO A CA 1
ATOM 754 C C . PRO A 1 98 ? -18.964 11.132 1.468 1.00 54.38 98 PRO A C 1
ATOM 756 O O . PRO A 1 98 ? -19.230 11.076 0.272 1.00 54.38 98 PRO A O 1
ATOM 759 N N . TYR A 1 99 ? -18.077 12.013 1.953 1.00 51.50 99 TYR A N 1
ATOM 760 C CA . TYR A 1 99 ? -17.363 13.001 1.141 1.00 51.50 99 TYR A CA 1
ATOM 761 C C . TYR A 1 99 ? -15.895 13.100 1.571 1.00 51.50 99 TYR A C 1
ATOM 763 O O . TYR A 1 99 ? -15.547 13.841 2.487 1.00 51.50 99 TYR A O 1
ATOM 771 N N . PHE A 1 100 ? -15.016 12.383 0.876 1.00 49.22 100 PHE A N 1
ATOM 772 C CA . PHE A 1 100 ? -13.570 12.318 1.141 1.00 49.22 100 PHE A CA 1
ATOM 773 C C . PHE A 1 100 ? -12.790 13.597 0.728 1.00 49.22 100 PHE A C 1
ATOM 775 O O . PHE A 1 100 ? -11.578 13.571 0.554 1.00 49.22 100 PHE A O 1
ATOM 782 N N . GLY A 1 101 ? -13.483 14.726 0.520 1.00 44.53 101 GLY A N 1
ATOM 783 C CA . GLY A 1 101 ? -12.951 15.912 -0.168 1.00 44.53 101 GLY A CA 1
ATOM 784 C C . GLY A 1 101 ? -12.517 17.099 0.700 1.00 44.53 101 GLY A C 1
ATOM 785 O O . GLY A 1 101 ? -12.074 18.088 0.132 1.00 44.53 101 GLY A O 1
ATOM 786 N N . ASN A 1 102 ? -12.645 17.049 2.032 1.00 33.81 102 ASN A N 1
ATOM 787 C CA . ASN A 1 102 ? -12.422 18.228 2.896 1.00 33.81 102 ASN A CA 1
ATOM 788 C C . ASN A 1 102 ? -11.325 18.056 3.967 1.00 33.81 102 ASN A C 1
ATOM 790 O O . ASN A 1 102 ? -11.263 18.854 4.899 1.00 33.81 102 ASN A O 1
ATOM 794 N N . LEU A 1 103 ? -10.470 17.037 3.861 1.00 40.75 103 LEU A N 1
ATOM 795 C CA . LEU A 1 103 ? -9.330 16.840 4.768 1.00 40.75 103 LEU A CA 1
ATOM 796 C C . LEU A 1 103 ? -8.024 16.687 3.980 1.00 40.75 103 LEU A C 1
ATOM 798 O O . LEU A 1 103 ? -7.436 15.611 3.924 1.00 40.75 103 LEU A O 1
ATOM 802 N N . ILE A 1 104 ? -7.597 17.784 3.356 1.00 37.75 104 ILE A N 1
ATOM 803 C CA . ILE A 1 104 ? -6.204 18.083 2.988 1.00 37.75 104 ILE A CA 1
ATOM 804 C C . ILE A 1 104 ? -6.028 19.595 2.921 1.00 37.75 104 ILE A C 1
ATOM 806 O O . ILE A 1 104 ? -6.952 20.265 2.407 1.00 37.75 104 ILE A O 1
#

Secondary structure (DSSP, 8-state):
---------STTGGGGGTT-----SSEETTTTEEEEETTS-SEEEE--HHHHHHHHHHHTT-SS--S------EEEEHHHHHHHHHHHH---EEEEES-TTS--

pLDDT: mean 77.22, std 17.24, range [32.16, 96.94]